Protein AF-A0A6N7GF97-F1 (afdb_monomer)

Foldseek 3Di:
DVLQCCQQCPFPQVPPPNLLGWDRPDPPDTDHDPNVLVNLCPDDLCTFSRWDQDPVGIWGHDHNDIDHDDDDD

Mean predicted aligned error: 4.14 Å

Nearest PDB structures (foldseek):
  2pbf-assembly2_B  TM=4.801E-01  e=9.958E+00  Plasmodium falciparum 3D7

Secondary structure (DSSP, 8-state):
-HHHHHHHHTSGGGGS-GGGS-EEEETTEEE--HHHHHHHHTS-TTSTT-EEEETTEEEEEETTEEEEPPPP-

Solvent-accessible surface area (backbone atoms only — not comparable to full-atom values): 4085 Å² total; per-residue (Å²): 85,72,63,24,48,39,39,32,69,68,20,73,46,44,78,49,62,75,70,33,22,45,38,58,74,53,97,47,39,65,47,62,47,78,52,11,48,53,52,22,48,73,44,53,69,87,36,45,47,10,36,52,78,54,98,92,41,44,32,38,20,51,66,96,45,74,42,82,58,79,86,82,130

Structure (mmCIF, N/CA/C/O backbone):
data_AF-A0A6N7GF97-F1
#
_entry.id   AF-A0A6N7GF97-F1
#
loop_
_atom_site.group_PDB
_atom_site.id
_atom_site.type_symbol
_atom_site.label_atom_id
_atom_site.label_alt_id
_atom_site.label_comp_id
_atom_site.label_asym_id
_atom_site.label_entity_id
_atom_site.label_seq_id
_atom_site.pdbx_PDB_ins_code
_atom_site.Cartn_x
_atom_site.Cartn_y
_atom_site.Cartn_z
_atom_site.occupancy
_atom_site.B_iso_or_equiv
_atom_site.auth_seq_id
_atom_site.auth_comp_id
_atom_site.auth_asym_id
_atom_site.auth_atom_id
_atom_site.pdbx_PDB_model_num
ATOM 1 N N . MET A 1 1 ? -3.765 -10.065 -10.003 1.00 61.56 1 MET A N 1
ATOM 2 C CA . MET A 1 1 ? -3.904 -11.176 -9.031 1.00 61.56 1 MET A CA 1
ATOM 3 C C . MET A 1 1 ? -2.672 -11.331 -8.141 1.00 61.56 1 MET A C 1
ATOM 5 O O . MET A 1 1 ? -2.845 -11.262 -6.938 1.00 61.56 1 MET A O 1
ATOM 9 N N . ALA A 1 2 ? -1.452 -11.489 -8.675 1.00 78.19 2 ALA A N 1
ATOM 10 C CA . ALA A 1 2 ? -0.248 -11.645 -7.839 1.00 78.19 2 ALA A CA 1
ATOM 11 C C . ALA A 1 2 ? 0.023 -10.439 -6.913 1.00 78.19 2 ALA A C 1
ATOM 13 O O . ALA A 1 2 ? 0.279 -10.624 -5.732 1.00 78.19 2 ALA A O 1
ATOM 14 N N . ASN A 1 3 ? -0.132 -9.220 -7.435 1.00 83.19 3 ASN A N 1
ATOM 15 C CA . ASN A 1 3 ? 0.146 -7.976 -6.710 1.00 83.19 3 ASN A CA 1
ATOM 16 C C . ASN A 1 3 ? -0.755 -7.764 -5.482 1.00 83.19 3 ASN A C 1
ATOM 18 O O . ASN A 1 3 ? -0.253 -7.480 -4.405 1.00 83.19 3 ASN A O 1
ATOM 22 N N . ALA A 1 4 ? -2.072 -7.955 -5.614 1.00 80.62 4 ALA A N 1
ATOM 23 C CA . ALA A 1 4 ? -3.013 -7.793 -4.499 1.00 80.62 4 ALA A CA 1
ATOM 24 C C . ALA A 1 4 ? -2.729 -8.780 -3.352 1.00 80.62 4 ALA A C 1
ATOM 26 O O . ALA A 1 4 ? -2.688 -8.386 -2.187 1.00 80.62 4 ALA A O 1
ATOM 27 N N . ASN A 1 5 ? -2.445 -10.041 -3.692 1.00 84.94 5 ASN A N 1
ATOM 28 C CA . ASN A 1 5 ? -2.081 -11.060 -2.714 1.00 84.94 5 ASN A CA 1
ATOM 29 C C . ASN A 1 5 ? -0.746 -10.728 -2.024 1.00 84.94 5 ASN A C 1
ATOM 31 O O . ASN A 1 5 ? -0.677 -10.752 -0.797 1.00 84.94 5 ASN A O 1
ATOM 35 N N . LEU A 1 6 ? 0.277 -10.338 -2.795 1.00 86.81 6 LEU A N 1
ATOM 36 C CA . LEU A 1 6 ? 1.567 -9.892 -2.260 1.00 86.81 6 LEU A CA 1
ATOM 37 C C . LEU A 1 6 ? 1.372 -8.738 -1.273 1.00 86.81 6 LEU A C 1
ATOM 39 O O . LEU A 1 6 ? 1.858 -8.787 -0.146 1.00 86.81 6 LEU A O 1
ATOM 43 N N . LEU A 1 7 ? 0.594 -7.725 -1.648 1.00 84.81 7 LEU A N 1
ATOM 44 C CA . LEU A 1 7 ? 0.329 -6.577 -0.787 1.00 84.81 7 LEU A CA 1
ATOM 45 C C . LEU A 1 7 ? -0.399 -6.957 0.506 1.00 84.81 7 LEU A C 1
ATOM 47 O O . LEU A 1 7 ? -0.056 -6.443 1.570 1.00 84.81 7 LEU A O 1
ATOM 51 N N . ALA A 1 8 ? -1.358 -7.878 0.439 1.00 83.31 8 ALA A N 1
ATOM 52 C CA . ALA A 1 8 ? -2.123 -8.318 1.601 1.00 83.31 8 ALA A CA 1
ATOM 53 C C . ALA A 1 8 ? -1.351 -9.280 2.524 1.00 83.31 8 ALA A C 1
ATOM 55 O O . ALA A 1 8 ? -1.605 -9.303 3.734 1.00 83.31 8 ALA A O 1
ATOM 56 N N . ASN A 1 9 ? -0.426 -10.082 1.983 1.00 83.12 9 ASN A N 1
ATOM 57 C CA . ASN A 1 9 ? 0.159 -11.227 2.695 1.00 83.12 9 ASN A CA 1
ATOM 58 C C . ASN A 1 9 ? 1.684 -11.212 2.842 1.00 83.12 9 ASN A C 1
ATOM 60 O O . ASN A 1 9 ? 2.213 -11.916 3.700 1.00 83.12 9 ASN A O 1
ATOM 64 N N . GLU A 1 10 ? 2.390 -10.424 2.039 1.00 84.19 10 GLU A N 1
ATOM 65 C CA . GLU A 1 10 ? 3.853 -10.489 1.924 1.00 84.19 10 GLU A CA 1
ATOM 66 C C . GLU A 1 10 ? 4.530 -9.115 2.072 1.00 84.19 10 GLU A C 1
ATOM 68 O O . GLU A 1 10 ? 5.720 -9.053 2.380 1.00 84.19 10 GLU A O 1
ATOM 73 N N . SER A 1 11 ? 3.781 -8.013 1.943 1.00 84.19 11 SER A N 1
ATOM 74 C CA . SER A 1 11 ? 4.293 -6.653 2.150 1.00 84.19 11 SER A CA 1
ATOM 75 C C . SER A 1 11 ? 4.629 -6.354 3.614 1.00 84.19 11 SER A C 1
ATOM 77 O O . SER A 1 11 ? 4.182 -7.027 4.550 1.00 84.19 11 SER A O 1
ATOM 79 N N . ARG A 1 12 ? 5.377 -5.271 3.857 1.00 81.75 12 ARG A N 1
ATOM 80 C CA . ARG A 1 12 ? 5.756 -4.871 5.220 1.00 81.75 12 ARG A CA 1
ATOM 81 C C . ARG A 1 12 ? 4.549 -4.564 6.111 1.00 81.75 12 ARG A C 1
ATOM 83 O O . ARG A 1 12 ? 4.593 -4.840 7.313 1.00 81.75 12 ARG A O 1
ATOM 90 N N . THR A 1 13 ? 3.457 -4.054 5.537 1.00 81.38 13 THR A N 1
ATOM 91 C CA . THR A 1 13 ? 2.226 -3.787 6.296 1.00 81.38 13 THR A CA 1
ATOM 92 C C . THR A 1 13 ? 1.564 -5.066 6.804 1.00 81.38 13 THR A C 1
ATOM 94 O O . THR A 1 13 ? 0.901 -5.014 7.838 1.00 81.38 13 THR A O 1
ATOM 97 N N . HIS A 1 14 ? 1.817 -6.236 6.198 1.00 83.88 14 HIS A N 1
ATOM 98 C CA . HIS A 1 14 ? 1.296 -7.519 6.681 1.00 83.88 14 HIS A CA 1
ATOM 99 C C . HIS A 1 14 ? 1.699 -7.831 8.134 1.00 83.88 14 HIS A C 1
ATOM 101 O O . HIS A 1 14 ? 0.983 -8.535 8.846 1.00 83.88 14 HIS A O 1
ATOM 107 N N . TRP A 1 15 ? 2.812 -7.280 8.6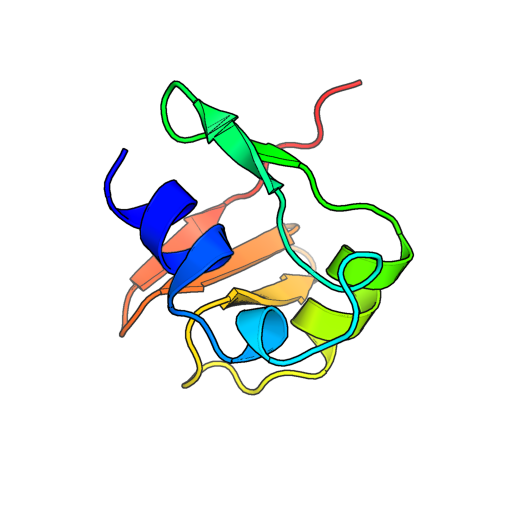23 1.00 83.00 15 TRP A N 1
ATOM 108 C CA . TRP A 1 15 ? 3.262 -7.475 10.005 1.00 83.00 15 TRP A CA 1
ATOM 109 C C . TRP A 1 15 ? 2.524 -6.602 11.034 1.00 83.00 15 TRP A C 1
ATOM 111 O O . TRP A 1 15 ? 2.652 -6.836 12.237 1.00 83.00 15 TRP A O 1
ATOM 121 N N . LEU A 1 16 ? 1.735 -5.617 10.595 1.00 84.19 16 LEU A N 1
ATOM 122 C CA . LEU A 1 16 ? 0.959 -4.722 11.466 1.00 84.19 16 LEU A CA 1
ATOM 123 C C . LEU A 1 16 ? -0.300 -5.405 12.016 1.00 84.19 16 LEU A C 1
ATOM 125 O O . LEU A 1 16 ? -0.625 -6.520 11.627 1.00 84.19 16 LEU A O 1
ATOM 129 N N . ALA A 1 17 ? -1.060 -4.765 12.909 1.00 86.56 17 ALA A N 1
ATOM 130 C CA . ALA A 1 17 ? -2.401 -5.263 13.243 1.00 86.56 17 ALA A CA 1
ATOM 131 C C . ALA A 1 17 ? -3.317 -5.221 12.002 1.00 86.56 17 ALA A C 1
ATOM 133 O O . ALA A 1 17 ? -3.131 -4.374 11.133 1.00 86.56 17 ALA A O 1
ATOM 134 N N . SER A 1 18 ? -4.302 -6.122 11.911 1.00 84.44 18 SER A N 1
ATOM 135 C CA . SER A 1 18 ? -5.123 -6.320 10.699 1.00 84.44 18 SER A CA 1
ATOM 136 C C . SER A 1 18 ? -5.828 -5.058 10.195 1.00 84.44 18 SER A C 1
ATOM 138 O O . SER A 1 18 ? -6.037 -4.913 9.001 1.00 84.44 18 SER A O 1
ATOM 140 N N . GLU A 1 19 ? -6.158 -4.127 11.087 1.00 85.50 19 GLU A N 1
ATOM 141 C CA . GLU A 1 19 ? -6.779 -2.838 10.755 1.00 85.50 19 GLU A CA 1
ATOM 142 C C . GLU A 1 19 ? -5.867 -1.866 9.981 1.00 85.50 19 GLU A C 1
ATOM 144 O O . GLU A 1 19 ? -6.371 -0.912 9.393 1.00 85.50 19 GLU A O 1
ATOM 149 N N . TYR A 1 20 ? -4.555 -2.119 9.948 1.00 87.44 20 TYR A N 1
ATOM 150 C CA . TYR A 1 20 ? -3.557 -1.344 9.198 1.00 87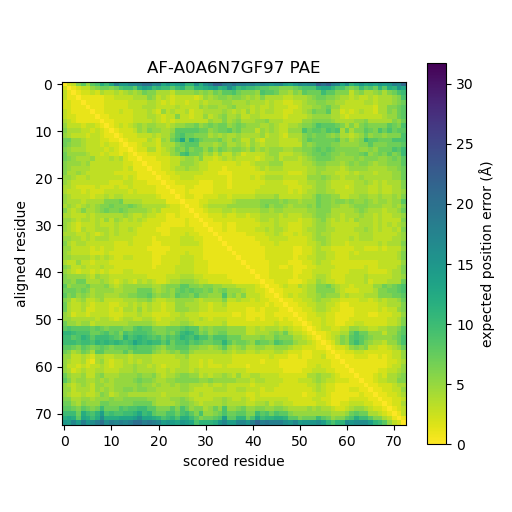.44 20 TYR A CA 1
ATOM 151 C C 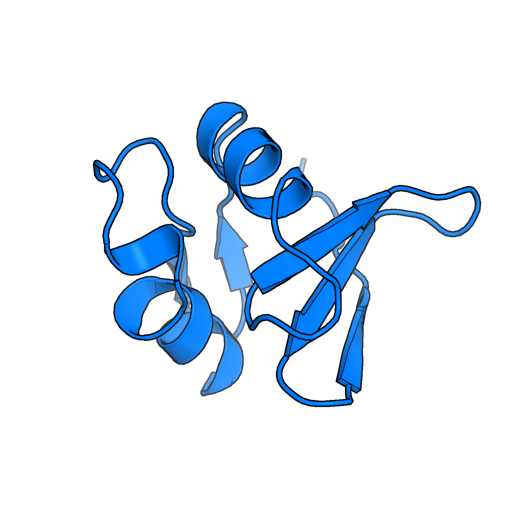. TYR A 1 20 ? -3.078 -2.056 7.924 1.00 87.44 20 TYR A C 1
ATOM 153 O O . TYR A 1 20 ? -2.109 -1.614 7.312 1.00 87.44 20 TYR A O 1
ATOM 161 N N . ARG A 1 21 ? -3.706 -3.174 7.542 1.00 89.38 21 ARG A N 1
ATOM 162 C CA . ARG A 1 21 ? -3.283 -3.986 6.393 1.00 89.38 21 ARG A CA 1
ATOM 163 C C . ARG A 1 21 ? -4.173 -3.733 5.175 1.00 89.38 21 ARG A C 1
ATOM 165 O O . ARG A 1 21 ? -5.383 -3.573 5.354 1.00 89.38 21 ARG A O 1
ATOM 172 N N . PRO A 1 22 ? -3.619 -3.779 3.953 1.00 89.88 22 PRO A N 1
ATOM 173 C CA . PRO A 1 22 ? -4.406 -3.971 2.743 1.00 89.88 22 PRO A CA 1
ATOM 174 C C . PRO A 1 22 ? -5.181 -5.291 2.800 1.00 89.88 22 PRO A C 1
ATOM 176 O O . PRO A 1 22 ? -4.661 -6.307 3.269 1.00 89.88 22 PRO A O 1
ATOM 179 N N . HIS A 1 23 ? -6.417 -5.285 2.305 1.00 89.62 23 HIS A N 1
ATOM 180 C CA . HIS A 1 23 ? -7.233 -6.487 2.177 1.00 89.62 23 HIS A CA 1
ATOM 181 C C . HIS A 1 23 ? -7.387 -6.865 0.704 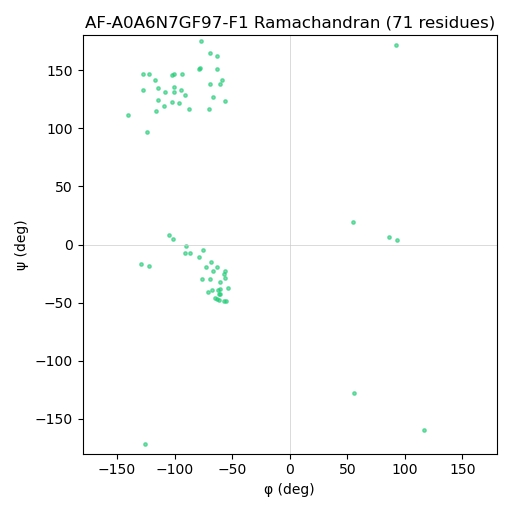1.00 89.62 23 HIS A C 1
ATOM 183 O O . HIS A 1 23 ? -7.915 -6.082 -0.077 1.00 89.62 23 HIS A O 1
ATOM 189 N N . ASP A 1 24 ? -6.932 -8.056 0.316 1.00 90.31 24 ASP A N 1
ATOM 190 C CA . ASP A 1 24 ? -7.180 -8.591 -1.028 1.00 90.31 24 ASP A CA 1
ATOM 191 C C . ASP A 1 24 ? -8.664 -8.963 -1.163 1.00 90.31 24 ASP A C 1
ATOM 193 O O . ASP A 1 24 ? -9.151 -9.847 -0.453 1.00 90.31 24 ASP A O 1
ATOM 197 N N . VAL A 1 25 ? -9.375 -8.282 -2.066 1.00 89.62 25 VAL A N 1
ATOM 198 C CA . VAL A 1 25 ? -10.799 -8.533 -2.354 1.00 89.62 25 VAL A CA 1
ATOM 199 C C . VAL A 1 25 ? -11.003 -9.341 -3.642 1.00 89.62 25 VAL A C 1
ATOM 201 O O . VAL A 1 25 ? -12.140 -9.606 -4.032 1.00 89.62 25 VAL A O 1
ATOM 204 N N . GLY A 1 26 ? -9.918 -9.789 -4.281 1.00 86.88 26 GLY A N 1
ATOM 205 C CA . GLY A 1 26 ? -9.945 -10.561 -5.518 1.00 86.88 26 GLY A CA 1
ATOM 206 C C . GLY A 1 26 ? -9.846 -9.707 -6.782 1.00 86.88 26 GLY A C 1
ATOM 207 O O . GLY A 1 26 ? -9.838 -8.481 -6.751 1.00 86.88 26 GLY A O 1
ATOM 208 N N . ASP A 1 27 ? -9.695 -10.375 -7.929 1.00 86.06 27 ASP A N 1
ATOM 209 C CA . ASP A 1 27 ? -9.618 -9.759 -9.266 1.00 86.06 27 ASP A CA 1
ATOM 210 C C . ASP A 1 27 ? -8.535 -8.674 -9.444 1.00 86.06 27 ASP A C 1
ATOM 212 O O . ASP A 1 27 ? -8.544 -7.914 -10.407 1.00 86.06 27 ASP A O 1
ATOM 216 N N . GLY A 1 28 ? -7.527 -8.663 -8.564 1.00 83.19 28 GLY A N 1
ATOM 217 C CA . GLY A 1 28 ? -6.454 -7.666 -8.575 1.00 83.19 28 GLY A CA 1
ATOM 218 C C . GLY A 1 28 ? -6.773 -6.382 -7.812 1.00 83.19 28 GLY A C 1
ATOM 219 O O . GLY A 1 28 ? -5.951 -5.473 -7.847 1.00 83.19 28 GLY A O 1
ATOM 220 N N . TRP A 1 29 ? -7.902 -6.333 -7.109 1.00 84.56 29 TRP A N 1
ATOM 221 C CA . TRP A 1 29 ? -8.291 -5.220 -6.258 1.00 84.56 29 TRP A CA 1
ATOM 222 C C . TRP A 1 29 ? -7.857 -5.446 -4.813 1.00 84.56 29 TRP A C 1
ATOM 224 O O . TRP A 1 29 ? -7.869 -6.566 -4.298 1.00 84.56 29 TRP A O 1
ATOM 234 N N . ILE A 1 30 ? -7.517 -4.346 -4.152 1.00 87.44 30 ILE A N 1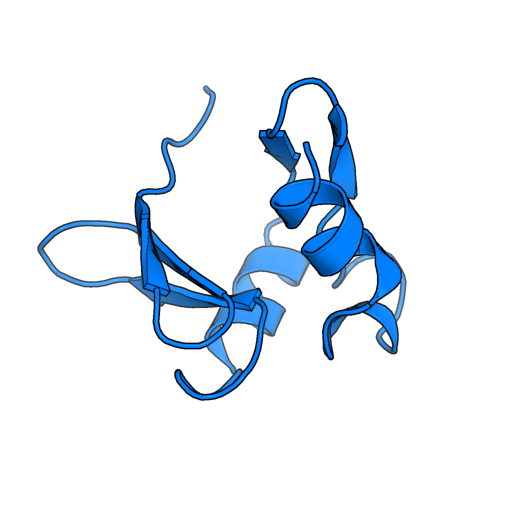
ATOM 235 C CA . ILE A 1 30 ? -7.310 -4.295 -2.710 1.00 87.44 30 ILE A CA 1
ATOM 236 C C . ILE A 1 30 ? -8.258 -3.264 -2.109 1.00 87.44 30 ILE A C 1
ATOM 238 O O . ILE A 1 30 ? -8.540 -2.234 -2.720 1.00 87.44 30 ILE A O 1
ATOM 242 N N . GLU A 1 31 ? -8.715 -3.525 -0.895 1.00 87.38 31 GLU A N 1
ATOM 243 C CA . GLU A 1 31 ? -9.394 -2.544 -0.065 1.00 87.38 31 GLU A CA 1
ATOM 244 C C . GLU A 1 31 ? -8.412 -1.996 0.972 1.00 87.38 31 GLU A C 1
ATOM 246 O O . GLU A 1 31 ? -7.709 -2.744 1.662 1.00 87.38 31 GLU A O 1
ATOM 251 N N . LEU A 1 32 ? -8.370 -0.670 1.085 1.00 87.06 32 LEU A N 1
ATOM 252 C CA . LEU A 1 32 ? -7.609 0.038 2.103 1.00 87.06 32 LEU A CA 1
ATOM 253 C C . LEU A 1 32 ? -8.584 0.792 2.999 1.00 87.06 32 LEU A C 1
ATOM 255 O O . LEU A 1 32 ? -9.236 1.743 2.573 1.00 87.06 32 LEU A O 1
ATOM 259 N N . SER A 1 33 ? -8.649 0.394 4.269 1.00 88.75 33 SER A N 1
ATOM 260 C CA . SER A 1 33 ? -9.269 1.232 5.294 1.00 88.75 33 SER A CA 1
ATOM 261 C C . SER A 1 33 ? -8.484 2.543 5.447 1.00 88.75 33 SER A C 1
ATOM 263 O O . SER A 1 33 ? -7.309 2.614 5.090 1.00 88.75 33 SER A O 1
ATOM 265 N N . GLU A 1 34 ? -9.077 3.569 6.062 1.00 89.44 34 GLU A N 1
ATOM 266 C CA . GLU A 1 34 ? -8.373 4.833 6.347 1.00 89.44 34 GLU A CA 1
ATOM 267 C C . GLU A 1 34 ? -7.052 4.609 7.112 1.00 89.44 34 GLU A C 1
ATOM 269 O O . GLU A 1 34 ? -6.033 5.238 6.827 1.00 89.44 34 GLU A O 1
ATOM 274 N N . ARG A 1 35 ? -7.040 3.647 8.044 1.00 91.94 35 ARG A N 1
ATOM 275 C CA . ARG A 1 35 ? -5.841 3.270 8.807 1.00 91.94 35 A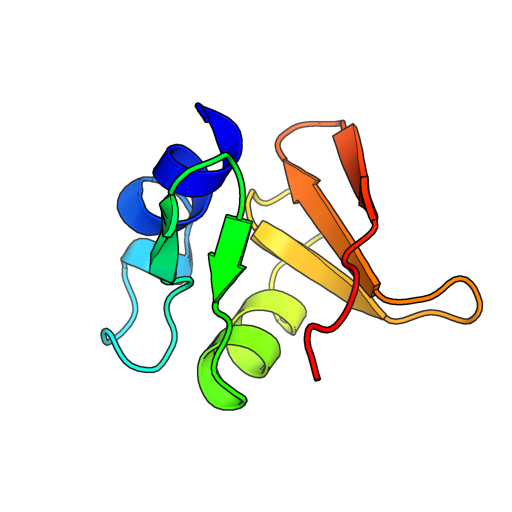RG A CA 1
ATOM 276 C C . ARG A 1 35 ? -4.810 2.537 7.954 1.00 91.94 35 ARG A C 1
ATOM 278 O O . ARG A 1 35 ? -3.621 2.805 8.101 1.00 91.94 35 ARG A O 1
ATOM 285 N N . ALA A 1 36 ? -5.246 1.630 7.082 1.00 90.75 36 ALA A N 1
ATOM 286 C CA . ALA A 1 36 ? -4.360 0.908 6.172 1.00 90.75 36 ALA A CA 1
ATOM 287 C C . ALA A 1 36 ? -3.740 1.840 5.121 1.00 90.75 36 ALA A C 1
ATOM 289 O O . ALA A 1 36 ? -2.547 1.739 4.836 1.00 90.75 36 ALA A O 1
ATOM 290 N N . LEU A 1 37 ? -4.519 2.798 4.609 1.00 90.56 37 LEU A N 1
ATOM 291 C CA . LEU A 1 37 ? -4.028 3.858 3.732 1.00 90.56 37 LEU A CA 1
ATOM 292 C C . LEU A 1 37 ? -2.980 4.717 4.447 1.00 90.56 37 LEU A C 1
ATOM 294 O O . LEU A 1 37 ? -1.905 4.948 3.902 1.00 90.56 37 LEU A O 1
ATOM 298 N N . GLY A 1 38 ? -3.262 5.143 5.683 1.00 91.81 38 GLY A N 1
ATOM 299 C CA . GLY A 1 38 ? -2.301 5.880 6.504 1.00 91.81 38 GLY A CA 1
ATOM 300 C C . GLY A 1 38 ? -1.000 5.104 6.713 1.00 91.81 38 GLY A C 1
ATOM 301 O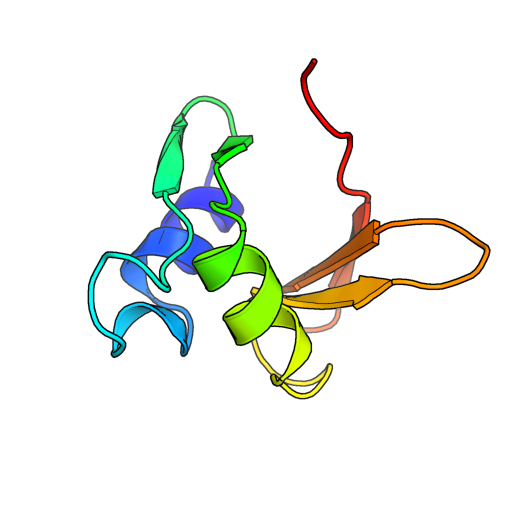 O . GLY A 1 38 ? 0.069 5.637 6.459 1.00 91.81 38 GLY A O 1
ATOM 302 N N . ALA A 1 39 ? -1.081 3.827 7.093 1.00 91.56 39 ALA A N 1
ATOM 303 C CA . ALA A 1 39 ? 0.099 2.983 7.284 1.00 91.56 39 ALA A CA 1
ATOM 304 C C . ALA A 1 39 ? 0.930 2.814 6.002 1.00 91.56 39 ALA A C 1
ATOM 306 O O . ALA A 1 39 ? 2.156 2.823 6.060 1.00 91.56 39 ALA A O 1
ATOM 307 N N . SER A 1 40 ? 0.267 2.691 4.852 1.00 91.75 40 SER A N 1
ATOM 308 C CA . SER A 1 40 ? 0.926 2.533 3.551 1.00 91.75 40 SER A CA 1
ATOM 309 C C . SER A 1 40 ? 1.649 3.810 3.098 1.00 91.75 40 SER A C 1
ATOM 311 O O . SER A 1 40 ? 2.672 3.730 2.427 1.00 91.75 40 SER A O 1
ATOM 313 N N . ARG A 1 41 ? 1.171 4.996 3.501 1.00 92.88 41 ARG A N 1
ATOM 314 C CA . ARG A 1 41 ? 1.819 6.295 3.215 1.00 92.88 41 ARG A CA 1
ATOM 315 C C . ARG A 1 41 ? 3.092 6.553 4.018 1.00 92.88 41 ARG A C 1
ATOM 317 O O . ARG A 1 41 ? 3.880 7.413 3.648 1.00 92.88 41 ARG A O 1
ATOM 324 N N . GLU A 1 42 ? 3.275 5.838 5.121 1.00 92.44 42 GLU A N 1
ATOM 325 C CA . GLU A 1 42 ? 4.466 5.958 5.969 1.00 92.44 42 GLU A CA 1
ATOM 326 C C . GLU A 1 42 ? 5.623 5.059 5.490 1.00 92.44 42 GLU A C 1
ATOM 328 O O . GLU A 1 42 ? 6.722 5.127 6.042 1.00 92.44 42 GLU A O 1
ATOM 333 N N . LEU A 1 43 ? 5.384 4.195 4.497 1.00 90.00 43 LEU A N 1
ATOM 334 C CA . LEU A 1 43 ? 6.419 3.370 3.874 1.00 90.00 43 LEU A CA 1
ATOM 335 C C . LEU A 1 43 ? 7.255 4.184 2.874 1.00 90.00 43 LEU A C 1
ATOM 337 O O . LEU A 1 43 ? 6.766 5.141 2.274 1.00 90.00 43 LEU A O 1
ATOM 341 N N . GLY A 1 44 ? 8.513 3.786 2.672 1.00 85.88 44 GLY A N 1
ATOM 342 C CA . GLY A 1 44 ? 9.352 4.354 1.610 1.00 85.88 44 GLY A CA 1
ATOM 343 C C . GLY A 1 44 ? 9.022 3.764 0.235 1.00 85.88 44 GLY A C 1
ATOM 344 O O . GLY A 1 44 ? 8.642 2.606 0.159 1.00 85.88 44 GLY A O 1
ATOM 345 N N . GLU A 1 45 ? 9.222 4.518 -0.853 1.00 83.00 45 GLU A N 1
ATOM 346 C CA . GLU A 1 45 ? 8.940 4.077 -2.242 1.00 83.00 45 GLU A CA 1
ATOM 347 C C . GLU A 1 45 ? 9.667 2.778 -2.649 1.00 83.00 45 GLU A C 1
ATOM 349 O O . GLU A 1 45 ? 9.212 2.071 -3.537 1.00 83.00 45 GLU A O 1
ATOM 354 N N . GLU A 1 46 ? 10.771 2.435 -1.975 1.00 84.56 46 GLU A N 1
ATOM 355 C CA . GLU A 1 46 ? 11.514 1.177 -2.164 1.00 84.56 46 GLU A CA 1
ATOM 356 C C . GLU A 1 46 ? 10.815 -0.046 -1.532 1.00 84.56 46 GLU A C 1
ATOM 358 O O . GLU A 1 46 ? 11.313 -1.170 -1.624 1.00 84.56 46 GLU A O 1
ATOM 363 N N . GLU A 1 47 ? 9.702 0.159 -0.825 1.00 88.06 47 GLU A N 1
ATOM 364 C CA . GLU A 1 47 ? 8.977 -0.874 -0.096 1.00 88.06 47 GLU A CA 1
ATOM 365 C C . GLU A 1 47 ? 7.654 -1.223 -0.776 1.00 88.06 47 GLU A C 1
ATOM 367 O O . GLU A 1 47 ? 6.820 -0.356 -1.048 1.00 88.06 47 GLU A O 1
ATOM 372 N N . ASP A 1 48 ? 7.413 -2.524 -0.957 1.00 89.81 48 ASP A N 1
ATOM 373 C CA . ASP A 1 48 ? 6.146 -3.021 -1.485 1.00 89.81 48 ASP A CA 1
ATOM 374 C C . ASP A 1 48 ? 4.965 -2.531 -0.639 1.00 89.81 48 ASP A C 1
ATOM 376 O O . ASP A 1 48 ? 4.878 -2.787 0.569 1.00 89.81 48 ASP A O 1
ATOM 380 N N . GLY A 1 49 ? 4.026 -1.861 -1.299 1.00 90.50 49 GLY A N 1
ATOM 381 C CA . GLY A 1 49 ? 2.831 -1.299 -0.688 1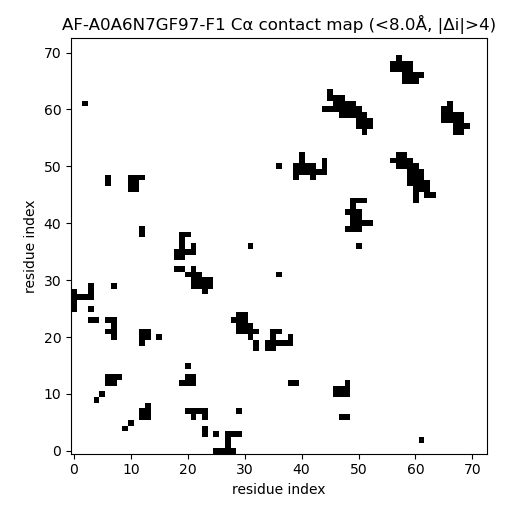.00 90.50 49 GLY A CA 1
ATOM 382 C C . GLY A 1 49 ? 2.959 0.149 -0.243 1.00 90.50 49 GLY A C 1
ATOM 383 O O . GLY A 1 49 ? 1.993 0.666 0.317 1.00 90.50 49 GLY A O 1
ATOM 384 N N . ALA A 1 50 ? 4.088 0.815 -0.496 1.00 93.25 50 ALA A N 1
ATOM 385 C CA . ALA A 1 50 ? 4.175 2.251 -0.288 1.00 93.25 50 ALA A CA 1
ATOM 386 C C . ALA A 1 50 ? 3.160 2.990 -1.155 1.00 93.25 50 ALA A C 1
ATOM 388 O O . ALA A 1 50 ? 2.964 2.645 -2.322 1.00 93.25 50 ALA A O 1
ATOM 389 N N . ILE A 1 51 ? 2.506 3.997 -0.574 1.00 92.81 51 ILE A N 1
ATOM 390 C CA . ILE A 1 51 ? 1.548 4.839 -1.289 1.00 92.81 51 ILE A CA 1
ATOM 391 C C . ILE A 1 51 ? 2.061 6.263 -1.373 1.00 92.81 51 ILE A C 1
ATOM 393 O O . ILE A 1 51 ? 2.285 6.913 -0.352 1.00 92.81 51 ILE A O 1
ATOM 397 N N . THR A 1 52 ? 2.146 6.767 -2.599 1.00 90.81 52 THR A N 1
ATOM 398 C CA . THR A 1 52 ? 2.344 8.188 -2.874 1.00 90.81 52 THR A CA 1
ATOM 399 C C . THR A 1 52 ? 1.008 8.823 -3.248 1.00 90.81 52 THR A C 1
ATOM 401 O O . THR A 1 52 ? 0.202 8.245 -3.975 1.00 90.81 52 THR A O 1
ATOM 404 N N . ASP A 1 53 ? 0.750 10.000 -2.683 1.00 87.81 53 ASP A N 1
ATOM 405 C CA . ASP A 1 53 ? -0.436 10.821 -2.935 1.00 87.81 53 ASP A CA 1
ATOM 406 C C . ASP A 1 53 ? 0.057 12.194 -3.389 1.00 87.81 53 ASP A C 1
ATOM 408 O O . ASP A 1 53 ? 0.497 13.009 -2.571 1.00 87.81 53 ASP A O 1
ATOM 412 N N . ASP A 1 54 ? 0.091 12.404 -4.700 1.00 85.50 54 ASP A N 1
ATOM 413 C CA . ASP A 1 54 ? 0.592 13.628 -5.316 1.00 85.50 54 ASP A CA 1
ATOM 414 C C . ASP A 1 54 ? -0.448 14.247 -6.265 1.00 85.50 54 ASP A C 1
ATOM 416 O O . ASP A 1 54 ? -1.621 13.874 -6.277 1.00 85.50 54 ASP A O 1
ATOM 420 N N . ALA A 1 55 ? -0.043 15.268 -7.025 1.00 85.06 55 ALA A N 1
ATOM 421 C CA . ALA A 1 55 ? -0.948 15.978 -7.927 1.00 85.06 55 ALA A CA 1
ATOM 422 C C . ALA A 1 55 ? -1.524 15.092 -9.050 1.00 85.06 55 ALA A C 1
ATOM 424 O O . ALA A 1 55 ? -2.553 15.460 -9.620 1.00 85.06 55 ALA A O 1
ATOM 425 N N . ASP A 1 56 ? -0.892 13.953 -9.343 1.00 80.75 56 ASP A N 1
ATOM 426 C CA . ASP A 1 56 ? -1.321 12.983 -10.348 1.00 80.75 56 ASP A CA 1
ATOM 427 C C . ASP A 1 56 ? -2.239 11.894 -9.755 1.00 80.75 56 ASP A C 1
ATOM 429 O O . ASP A 1 56 ? -2.856 11.136 -10.503 1.00 80.75 56 ASP A O 1
ATOM 433 N N . GLY A 1 57 ? -2.407 11.862 -8.427 1.00 85.56 57 GLY A N 1
ATOM 434 C CA . GLY A 1 57 ? -3.317 10.968 -7.714 1.00 85.56 57 GLY A CA 1
ATOM 435 C C . GLY A 1 57 ? -2.609 9.994 -6.772 1.00 85.56 57 GLY A C 1
ATOM 436 O O . GLY A 1 57 ? -1.479 10.215 -6.335 1.00 85.56 57 GLY A O 1
ATOM 437 N N . LEU A 1 58 ? -3.315 8.912 -6.432 1.00 89.00 58 LEU A N 1
ATOM 438 C CA . LEU A 1 58 ? -2.817 7.860 -5.548 1.00 89.00 58 LEU A CA 1
ATOM 439 C C . LEU A 1 58 ? -2.123 6.773 -6.361 1.00 89.00 58 LEU A C 1
ATOM 441 O O . LEU A 1 58 ? -2.723 6.212 -7.277 1.00 89.00 58 LEU A O 1
ATOM 445 N N . ARG A 1 59 ? -0.897 6.422 -5.979 1.00 91.62 59 ARG A N 1
ATOM 446 C CA . ARG A 1 59 ? -0.137 5.318 -6.575 1.00 91.62 59 ARG A CA 1
ATOM 447 C C . ARG A 1 59 ? 0.368 4.369 -5.505 1.00 91.62 59 ARG A C 1
ATOM 449 O O . ARG A 1 59 ? 0.681 4.807 -4.402 1.00 91.62 59 ARG A O 1
ATOM 456 N N . ILE A 1 60 ? 0.451 3.085 -5.839 1.00 90.56 60 ILE A N 1
ATOM 457 C CA . ILE A 1 60 ? 1.061 2.049 -5.002 1.00 90.56 60 ILE A CA 1
ATOM 458 C C . ILE A 1 60 ? 2.312 1.484 -5.671 1.00 90.56 60 ILE A C 1
ATOM 460 O O . ILE A 1 60 ? 2.296 1.185 -6.867 1.00 90.56 60 ILE A O 1
ATOM 464 N N . TRP A 1 61 ? 3.381 1.333 -4.896 1.00 91.75 61 TRP A N 1
ATOM 465 C CA . TRP A 1 61 ? 4.670 0.813 -5.351 1.00 91.75 61 TRP A CA 1
ATOM 466 C C . TRP A 1 61 ? 4.772 -0.691 -5.095 1.00 91.75 61 TRP A C 1
ATOM 468 O O . TRP A 1 61 ? 4.403 -1.170 -4.019 1.00 91.75 61 TRP A O 1
ATOM 478 N N . ILE A 1 62 ? 5.223 -1.445 -6.099 1.00 88.88 62 ILE A N 1
ATOM 479 C CA . ILE A 1 62 ? 5.485 -2.888 -6.015 1.00 88.88 62 ILE A CA 1
ATOM 480 C C . ILE A 1 62 ? 6.765 -3.178 -6.798 1.00 88.88 62 ILE A C 1
ATOM 482 O O . ILE A 1 62 ? 6.791 -3.071 -8.025 1.00 88.88 62 ILE A O 1
ATOM 486 N N . GLY A 1 63 ? 7.827 -3.560 -6.096 1.00 88.31 63 GLY A N 1
ATOM 487 C CA . GLY A 1 63 ? 9.179 -3.573 -6.641 1.00 88.31 63 GLY A CA 1
ATOM 488 C C . GLY A 1 63 ? 9.559 -2.193 -7.183 1.00 88.31 63 GLY A C 1
ATOM 489 O O . GLY A 1 63 ? 9.404 -1.190 -6.497 1.00 88.31 63 GLY A O 1
ATOM 490 N N . ASP A 1 64 ? 10.020 -2.150 -8.435 1.00 89.56 64 ASP A N 1
ATOM 491 C CA . ASP A 1 64 ? 10.395 -0.905 -9.125 1.00 89.56 64 ASP A CA 1
ATOM 492 C C . ASP A 1 64 ? 9.221 -0.266 -9.903 1.00 89.56 64 ASP A C 1
ATOM 494 O O . ASP A 1 64 ? 9.387 0.778 -10.540 1.00 89.56 64 ASP A O 1
ATOM 498 N N . ASP A 1 65 ? 8.044 -0.900 -9.891 1.00 90.75 65 ASP A N 1
ATOM 499 C CA . ASP A 1 65 ? 6.868 -0.474 -10.647 1.00 90.75 65 ASP A CA 1
ATOM 500 C C . ASP A 1 65 ? 5.871 0.282 -9.752 1.00 90.75 65 ASP A C 1
ATOM 502 O O . ASP A 1 65 ? 5.673 -0.047 -8.581 1.00 90.75 65 ASP A O 1
ATOM 506 N N . ALA A 1 66 ? 5.177 1.263 -10.334 1.00 90.19 66 ALA A N 1
ATOM 507 C CA . ALA A 1 66 ? 4.086 1.990 -9.688 1.00 90.19 66 ALA A CA 1
ATOM 508 C C . ALA A 1 66 ? 2.764 1.762 -10.430 1.00 90.19 66 ALA A C 1
ATOM 510 O O . ALA A 1 66 ? 2.726 1.731 -11.662 1.00 90.19 66 ALA A O 1
ATOM 511 N N . PHE A 1 67 ? 1.674 1.641 -9.674 1.00 88.75 67 PHE A N 1
ATOM 51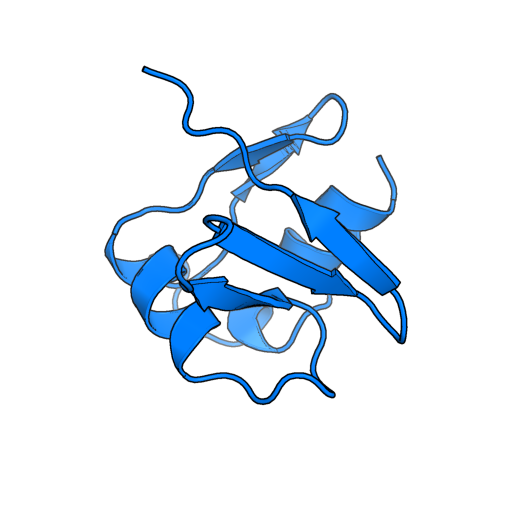2 C CA . PHE A 1 67 ? 0.330 1.395 -10.195 1.00 88.75 67 PHE A CA 1
ATOM 513 C C . PHE A 1 67 ? -0.647 2.435 -9.651 1.00 88.75 67 PHE A C 1
ATOM 515 O O . PHE A 1 67 ? -0.669 2.687 -8.447 1.00 88.75 67 PHE A O 1
ATOM 522 N N . ASP A 1 68 ? -1.468 3.013 -10.525 1.00 88.19 68 ASP A N 1
ATOM 523 C CA . ASP A 1 68 ? -2.499 3.972 -10.127 1.00 88.19 68 ASP A CA 1
ATOM 524 C C . ASP A 1 68 ? -3.619 3.282 -9.337 1.00 88.19 68 ASP A C 1
ATOM 526 O O . ASP A 1 68 ? -4.068 2.184 -9.680 1.00 88.19 68 ASP A O 1
ATOM 530 N N . LEU A 1 69 ? -4.076 3.937 -8.270 1.00 84.31 69 LEU A N 1
ATOM 531 C CA . LEU A 1 69 ? -5.204 3.498 -7.459 1.00 84.31 69 LEU A CA 1
ATOM 532 C C . LEU A 1 69 ? -6.446 4.315 -7.807 1.00 84.31 69 LEU A C 1
ATOM 534 O O . LEU A 1 69 ? -6.480 5.536 -7.644 1.00 84.31 69 LEU A O 1
ATOM 538 N N . GLU A 1 70 ? -7.503 3.620 -8.216 1.00 81.12 70 GLU A N 1
ATOM 539 C CA . GLU A 1 70 ? -8.816 4.221 -8.419 1.00 81.12 70 GLU A CA 1
ATOM 540 C C . GLU A 1 70 ? -9.681 4.019 -7.165 1.00 81.12 70 GLU A C 1
ATOM 542 O O . GLU A 1 70 ? -9.916 2.877 -6.758 1.00 81.12 70 GLU A O 1
ATOM 547 N N . PRO A 1 71 ? -10.175 5.095 -6.527 1.00 73.25 71 PRO A N 1
ATOM 548 C CA . PRO A 1 71 ? -11.100 4.961 -5.414 1.00 73.25 71 PRO A CA 1
ATOM 549 C C . PRO A 1 71 ? -12.430 4.383 -5.907 1.00 73.25 71 PRO A C 1
ATOM 551 O O . PRO A 1 71 ? -13.060 4.913 -6.826 1.00 73.25 71 PRO A O 1
ATOM 554 N N . VAL A 1 72 ? -12.878 3.310 -5.261 1.00 69.62 72 VAL A N 1
ATOM 555 C CA . VAL A 1 72 ? -14.200 2.729 -5.497 1.00 69.62 72 VAL A CA 1
ATOM 556 C C . VAL A 1 72 ? -15.191 3.444 -4.573 1.00 69.62 72 VAL A C 1
ATOM 558 O O . VAL A 1 72 ? -15.028 3.408 -3.355 1.00 69.62 72 VAL A O 1
ATOM 561 N N . ASN A 1 73 ? -16.159 4.157 -5.158 1.00 58.47 73 ASN A N 1
ATOM 562 C CA . ASN A 1 73 ? -17.251 4.824 -4.429 1.00 58.47 73 ASN A CA 1
ATOM 563 C C . ASN A 1 73 ? -18.229 3.827 -3.800 1.00 58.47 73 ASN A C 1
ATOM 565 O O . ASN A 1 73 ? -18.555 2.824 -4.476 1.00 58.47 73 ASN A O 1
#

Radius of gyration: 10.92 Å; Cα contacts (8 Å, |Δi|>4): 131; chains: 1; bounding box: 29×28×24 Å

pLDDT: mean 86.08, std 6.15, range [58.47, 93.25]

Sequence (73 aa):
MANANLLANESRTHWLASEYRPHDVGDGWIELSERALGASRELGEEEDGAITDDADGLRIWIGDDAFDLEPVN